Protein AF-A0A1U7EVH1-F1 (afdb_monomer_lite)

Secondary structure (DSSP, 8-state):
-----HHHHHHHHHHHHHHHHHHHHHHHHHHHHHHHHTTT-HHHHHHHHHHHHHHHHHHHHHHHHHHHHHHHHHHHHHHHHHHHHHHHHHHHHHHHHH--

pLDDT: mean 79.5, std 15.24, range [43.22, 96.06]

Foldseek 3Di:
DPPPPVVVVVVVVVVLVVQLVVLLVQLVVQLVVLVVCCVVPVVSSVVSNVVSVVSNVVSVVVSVVVVVVVVVVVVVVVVVVVVVVVVVVVVVVVVVVVVD

Organism: Natronomonas pharaonis (strain ATCC 35678 / DSM 2160 / CIP 103997 / JCM 8858 / NBRC 14720 / NCIMB 2260 / Gabara) (NCBI:txid348780)

Sequence (100 aa):
MEAVNTTDAIVYGFKHIATGILIVLSGVFFALVGVGLMLESPVAGIVLALIGFSIIAAGTAGLGYKVIADAVATGQQRVAAHGSSTQQQRTEKVAKKVDN

Structure (mmCIF, N/CA/C/O backbone):
data_AF-A0A1U7EVH1-F1
#
_entry.id   AF-A0A1U7EVH1-F1
#
loop_
_atom_site.group_PDB
_atom_site.id
_atom_site.type_symbol
_atom_site.label_atom_id
_atom_site.label_alt_id
_atom_site.label_comp_id
_atom_site.label_asym_id
_atom_site.label_entity_id
_atom_site.label_seq_id
_atom_site.pdbx_PDB_ins_code
_atom_site.Cartn_x
_atom_site.Cartn_y
_atom_site.Cartn_z
_atom_site.occupancy
_atom_site.B_iso_or_equiv
_atom_site.auth_seq_id
_atom_site.auth_comp_id
_atom_site.auth_asym_id
_atom_site.auth_atom_id
_atom_site.pdbx_PDB_model_num
ATOM 1 N N . MET A 1 1 ? -17.489 -0.719 32.332 1.00 43.22 1 MET A N 1
ATOM 2 C CA . MET A 1 1 ? -16.399 -0.679 31.340 1.00 43.22 1 MET A CA 1
ATOM 3 C C . MET A 1 1 ? -16.599 -1.900 30.470 1.00 43.22 1 MET A C 1
ATOM 5 O O . MET A 1 1 ? -16.353 -2.996 30.955 1.00 43.22 1 MET A O 1
ATOM 9 N N . GLU A 1 2 ? -17.179 -1.748 29.278 1.00 48.72 2 GLU A N 1
ATOM 10 C CA . GLU A 1 2 ? -17.235 -2.866 28.330 1.00 48.72 2 GLU A CA 1
ATOM 11 C C . GLU A 1 2 ? -15.796 -3.285 28.057 1.00 48.72 2 GLU A C 1
ATOM 13 O O . GLU A 1 2 ? -14.979 -2.467 27.626 1.00 48.72 2 GLU A O 1
ATOM 18 N N . ALA A 1 3 ? -15.461 -4.521 28.424 1.00 50.44 3 ALA A N 1
ATOM 19 C CA . ALA A 1 3 ? -14.174 -5.101 28.112 1.00 50.44 3 ALA A CA 1
ATOM 20 C C . ALA A 1 3 ? -14.083 -5.135 26.588 1.00 50.44 3 ALA A C 1
ATOM 22 O O . ALA A 1 3 ? -14.697 -5.977 25.938 1.00 50.44 3 ALA A O 1
ATOM 23 N N . VAL A 1 4 ? -1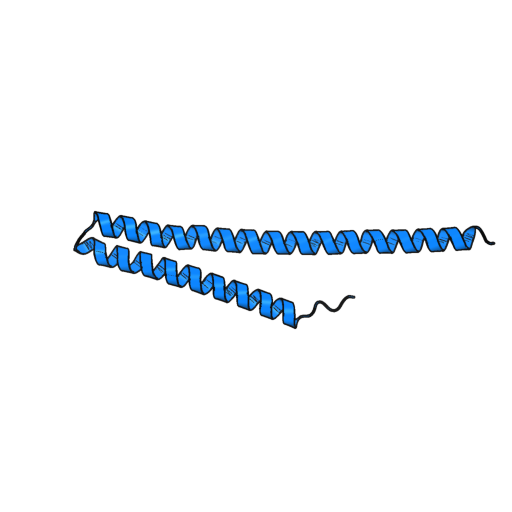3.377 -4.158 26.019 1.00 57.25 4 VAL A N 1
ATOM 24 C CA . VAL A 1 4 ? -12.969 -4.193 24.620 1.00 57.25 4 VAL A CA 1
ATOM 25 C C . VAL A 1 4 ? -12.307 -5.549 24.452 1.00 57.25 4 VAL A C 1
ATOM 27 O O . VAL A 1 4 ? -11.339 -5.828 25.159 1.00 57.25 4 VAL A O 1
ATOM 30 N N . ASN A 1 5 ? -12.877 -6.416 23.618 1.00 71.31 5 ASN A N 1
ATOM 31 C CA . ASN A 1 5 ? -12.336 -7.749 23.418 1.00 71.31 5 ASN A CA 1
ATOM 32 C C . ASN A 1 5 ? -10.944 -7.584 22.801 1.00 71.31 5 ASN A C 1
ATOM 34 O O . ASN A 1 5 ? -10.801 -7.355 21.601 1.00 71.31 5 ASN A O 1
ATOM 38 N N . THR A 1 6 ? -9.912 -7.605 23.645 1.00 69.19 6 THR A N 1
ATOM 39 C CA . THR A 1 6 ? -8.524 -7.318 23.269 1.00 69.19 6 THR A CA 1
ATOM 40 C C . THR A 1 6 ? -8.077 -8.246 22.142 1.00 69.19 6 THR A C 1
ATOM 42 O O . THR A 1 6 ? -7.322 -7.841 21.263 1.00 69.19 6 THR A O 1
ATOM 45 N N . THR A 1 7 ? -8.620 -9.464 22.121 1.00 73.94 7 THR A N 1
ATOM 46 C CA . THR A 1 7 ? -8.430 -10.456 21.063 1.00 73.94 7 THR A CA 1
ATOM 47 C C . THR A 1 7 ? -8.901 -9.951 19.696 1.00 73.94 7 THR A C 1
ATOM 49 O O . THR A 1 7 ? -8.150 -10.057 18.729 1.00 73.94 7 THR A O 1
ATOM 52 N N . ASP A 1 8 ? -10.079 -9.327 19.599 1.00 70.62 8 ASP A N 1
ATOM 53 C CA . ASP A 1 8 ? -10.595 -8.803 18.324 1.00 70.62 8 ASP A CA 1
ATOM 54 C C . ASP A 1 8 ? -9.779 -7.605 17.829 1.00 70.62 8 ASP A C 1
ATOM 56 O O . ASP A 1 8 ? -9.500 -7.490 16.635 1.00 70.62 8 ASP A O 1
ATOM 60 N N . ALA A 1 9 ? -9.322 -6.744 18.743 1.00 69.44 9 ALA A N 1
ATOM 61 C CA . ALA A 1 9 ? -8.448 -5.622 18.401 1.00 69.44 9 ALA A CA 1
ATOM 62 C C . ALA A 1 9 ? -7.089 -6.098 17.853 1.00 69.44 9 ALA A C 1
ATOM 64 O O . ALA A 1 9 ? -6.574 -5.535 16.883 1.00 69.44 9 ALA A O 1
ATOM 65 N N . ILE A 1 10 ? -6.530 -7.166 18.431 1.00 73.81 10 ILE A N 1
ATOM 66 C CA . ILE A 1 10 ? -5.281 -7.780 17.965 1.00 73.81 10 ILE A CA 1
ATOM 67 C C . ILE A 1 10 ? -5.473 -8.410 16.581 1.00 73.81 10 ILE A C 1
ATOM 69 O O . ILE A 1 10 ? -4.671 -8.154 15.683 1.00 73.81 10 ILE A O 1
ATOM 73 N N . VAL A 1 11 ? -6.544 -9.182 16.370 1.00 81.69 11 VAL A N 1
ATOM 74 C CA . VAL A 1 11 ? -6.848 -9.797 15.064 1.00 81.69 11 VAL A CA 1
ATOM 75 C C . VAL A 1 11 ? -7.067 -8.726 13.992 1.00 81.69 11 VAL A C 1
ATOM 77 O O . VAL A 1 11 ? -6.554 -8.842 12.875 1.00 81.69 11 VAL A O 1
ATOM 80 N N . TYR A 1 12 ? -7.771 -7.648 14.335 1.00 77.88 12 TYR A N 1
ATOM 81 C CA . TYR A 1 12 ? -7.971 -6.500 13.456 1.00 77.88 12 TYR A CA 1
ATOM 82 C C . TYR A 1 12 ? -6.641 -5.834 13.067 1.00 77.88 12 TYR A C 1
ATOM 84 O O . TYR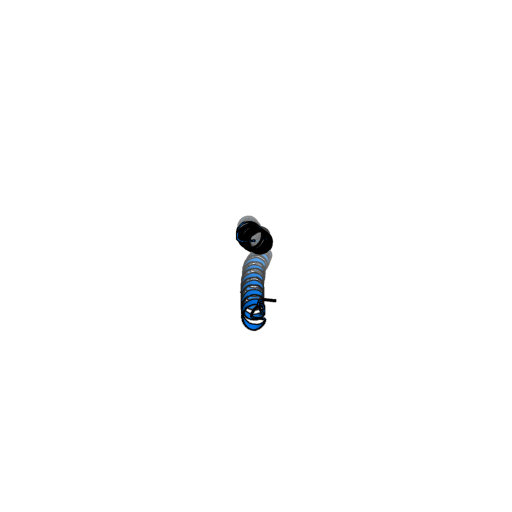 A 1 12 ? -6.409 -5.574 11.881 1.00 77.88 12 TYR A O 1
ATOM 92 N N . GLY A 1 13 ? -5.750 -5.607 14.039 1.00 76.50 13 GLY A N 1
ATOM 93 C CA . GLY A 1 13 ? -4.415 -5.054 13.807 1.00 76.50 13 GLY A CA 1
ATOM 94 C C . GLY A 1 13 ? -3.564 -5.952 12.908 1.00 76.50 13 GLY A C 1
ATOM 95 O O . GLY A 1 13 ? -3.023 -5.485 11.907 1.00 76.50 13 GLY A O 1
ATOM 96 N N . PHE A 1 14 ? -3.527 -7.257 13.189 1.00 82.94 14 PHE A N 1
ATOM 97 C CA . PHE A 1 14 ? -2.816 -8.237 12.363 1.00 82.94 14 PHE A CA 1
ATOM 98 C C . PHE A 1 14 ? -3.324 -8.267 10.923 1.00 82.94 14 PHE A C 1
ATOM 100 O O . PHE A 1 14 ? -2.524 -8.302 9.992 1.00 82.94 14 PHE A O 1
ATOM 107 N N . LYS A 1 15 ? -4.642 -8.201 10.716 1.00 83.75 15 LYS A N 1
ATOM 108 C CA . LYS A 1 15 ? -5.233 -8.188 9.373 1.00 83.75 15 LYS A CA 1
ATOM 109 C C . LYS A 1 15 ? -4.822 -6.945 8.578 1.00 83.75 15 LYS A C 1
ATOM 111 O O . LYS A 1 15 ? -4.518 -7.055 7.388 1.00 83.75 15 LYS A O 1
ATOM 116 N N . HIS A 1 16 ? -4.771 -5.777 9.217 1.00 84.50 16 HIS A N 1
ATOM 117 C CA . HIS A 1 16 ? -4.331 -4.539 8.565 1.00 84.50 16 HIS A CA 1
ATOM 118 C C . HIS A 1 16 ? -2.827 -4.533 8.291 1.00 84.50 16 HIS A C 1
ATOM 120 O O . HIS A 1 16 ? -2.423 -4.137 7.200 1.00 84.50 16 HIS A O 1
ATOM 126 N N . ILE A 1 17 ? -2.010 -5.051 9.213 1.00 84.62 17 ILE A N 1
ATOM 127 C CA . ILE A 1 17 ? -0.566 -5.221 9.005 1.00 84.62 17 ILE A CA 1
ATOM 128 C C . ILE A 1 17 ? -0.303 -6.194 7.852 1.00 84.62 17 ILE A C 1
ATOM 130 O O . ILE A 1 17 ? 0.465 -5.870 6.953 1.00 84.62 17 ILE A O 1
ATOM 134 N N . ALA A 1 18 ? -0.980 -7.344 7.816 1.00 87.06 18 ALA A N 1
ATOM 135 C CA . ALA A 1 18 ? -0.847 -8.315 6.732 1.00 87.06 18 ALA A CA 1
ATOM 136 C C . ALA A 1 18 ? -1.240 -7.711 5.374 1.00 87.06 18 ALA A C 1
ATOM 138 O O . ALA A 1 18 ? -0.530 -7.885 4.385 1.00 87.06 18 ALA A O 1
ATOM 139 N N . THR A 1 19 ? -2.330 -6.939 5.336 1.00 88.19 19 THR A N 1
ATOM 140 C CA . THR A 1 19 ? -2.753 -6.229 4.119 1.00 88.19 19 THR A CA 1
ATOM 141 C C . THR A 1 19 ? -1.715 -5.179 3.703 1.00 88.19 19 THR A C 1
ATOM 143 O O . THR A 1 19 ? -1.372 -5.092 2.528 1.00 88.19 19 THR A O 1
ATOM 146 N N . GLY A 1 20 ? -1.159 -4.427 4.657 1.00 88.69 20 GLY A N 1
ATOM 147 C CA . GLY A 1 20 ? -0.082 -3.464 4.407 1.00 88.69 20 GLY A CA 1
ATOM 148 C C . GLY A 1 20 ? 1.180 -4.113 3.859 1.00 88.69 20 GLY A C 1
ATOM 149 O O . GLY A 1 20 ? 1.742 -3.623 2.883 1.00 88.69 20 GLY A O 1
ATOM 150 N N . ILE A 1 21 ? 1.578 -5.257 4.415 1.00 91.94 21 ILE A N 1
ATOM 151 C CA . ILE A 1 21 ? 2.717 -6.034 3.924 1.00 91.94 21 ILE A CA 1
ATOM 152 C C . ILE A 1 21 ? 2.474 -6.483 2.480 1.00 91.94 21 ILE A C 1
ATOM 154 O O . ILE A 1 21 ? 3.351 -6.299 1.643 1.00 91.94 21 ILE A O 1
ATOM 158 N N . LEU A 1 22 ? 1.289 -7.006 2.148 1.00 93.19 22 LEU A N 1
ATOM 159 C CA . LEU A 1 22 ? 0.969 -7.421 0.776 1.00 93.19 22 LEU A CA 1
ATOM 160 C C . LEU A 1 22 ? 1.025 -6.258 -0.223 1.00 93.19 22 LEU A C 1
ATOM 162 O O . LEU A 1 22 ? 1.540 -6.420 -1.330 1.00 93.19 22 LEU A O 1
ATOM 166 N N . ILE A 1 23 ? 0.537 -5.079 0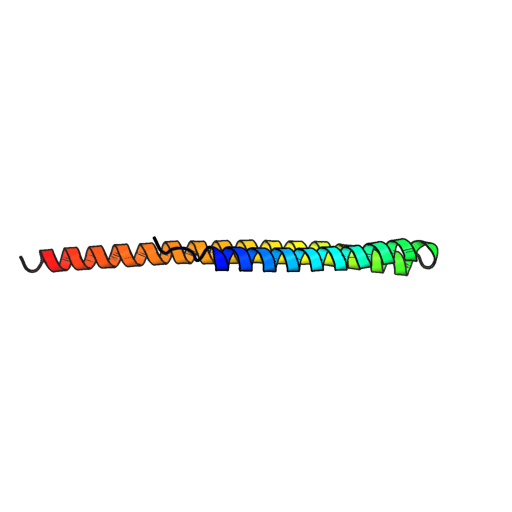.166 1.00 93.38 23 ILE A N 1
ATOM 167 C CA . ILE A 1 23 ? 0.599 -3.862 -0.656 1.00 93.38 23 ILE A CA 1
ATOM 168 C C . ILE A 1 23 ? 2.049 -3.436 -0.893 1.00 93.38 23 ILE A C 1
ATOM 170 O O . ILE A 1 23 ? 2.433 -3.152 -2.025 1.00 93.38 23 ILE A O 1
ATOM 174 N N . VAL A 1 24 ? 2.872 -3.420 0.158 1.00 93.31 24 VAL A N 1
ATOM 175 C CA . VAL A 1 24 ? 4.289 -3.057 0.033 1.00 93.31 24 VAL A CA 1
ATOM 176 C C . VAL A 1 24 ? 5.027 -4.079 -0.828 1.00 93.31 24 VAL A C 1
ATOM 178 O O . VAL A 1 24 ? 5.743 -3.686 -1.740 1.00 93.31 24 VAL A O 1
ATOM 181 N N . LEU A 1 25 ? 4.823 -5.378 -0.600 1.00 95.62 25 LEU A N 1
ATOM 182 C CA . LEU A 1 25 ? 5.482 -6.436 -1.368 1.00 95.62 25 LEU A CA 1
ATOM 183 C C . LEU A 1 25 ? 5.106 -6.394 -2.850 1.00 95.62 25 LEU A C 1
ATOM 185 O O . LEU A 1 25 ? 5.988 -6.475 -3.700 1.00 95.62 25 LEU A O 1
ATOM 189 N N . SER A 1 26 ? 3.821 -6.232 -3.167 1.00 93.94 26 SER A N 1
ATOM 190 C CA . SER A 1 26 ? 3.367 -6.117 -4.558 1.00 93.94 26 SER A CA 1
ATOM 191 C C . SER A 1 26 ? 3.919 -4.858 -5.225 1.00 93.94 26 SER A C 1
ATOM 193 O O . SER A 1 26 ? 4.487 -4.940 -6.312 1.00 93.94 26 SER A O 1
ATOM 195 N N . GLY A 1 27 ? 3.840 -3.706 -4.564 1.00 93.75 27 GLY A N 1
ATOM 196 C CA . GLY A 1 27 ? 4.374 -2.459 -5.100 1.00 93.75 27 GLY A CA 1
ATOM 197 C C . GLY A 1 27 ? 5.892 -2.483 -5.312 1.00 93.75 27 GLY A C 1
ATOM 198 O O . GLY A 1 27 ? 6.371 -2.084 -6.373 1.00 93.75 27 GLY A O 1
ATOM 199 N N . VAL A 1 28 ? 6.650 -3.020 -4.348 1.00 94.31 28 VAL A N 1
ATOM 200 C CA . VAL A 1 28 ? 8.108 -3.195 -4.458 1.00 94.31 28 VAL A CA 1
ATOM 201 C C . VAL A 1 28 ? 8.456 -4.179 -5.570 1.00 94.31 28 VAL A C 1
ATOM 203 O O . VAL A 1 28 ? 9.384 -3.918 -6.330 1.00 94.31 28 VAL A O 1
ATOM 206 N N . PHE A 1 29 ? 7.703 -5.270 -5.717 1.00 96.06 29 PHE A N 1
ATOM 207 C CA . PHE A 1 29 ? 7.896 -6.219 -6.810 1.00 96.06 29 PHE A CA 1
ATOM 208 C C . PHE A 1 29 ? 7.787 -5.527 -8.174 1.00 96.06 29 PHE A C 1
ATOM 210 O O . PHE A 1 29 ? 8.725 -5.589 -8.966 1.00 96.06 29 PHE A O 1
ATOM 217 N N . PHE A 1 30 ? 6.699 -4.795 -8.430 1.00 94.56 30 PHE A N 1
ATOM 218 C CA . PHE A 1 30 ? 6.533 -4.067 -9.693 1.00 94.56 30 PHE A CA 1
ATOM 219 C C 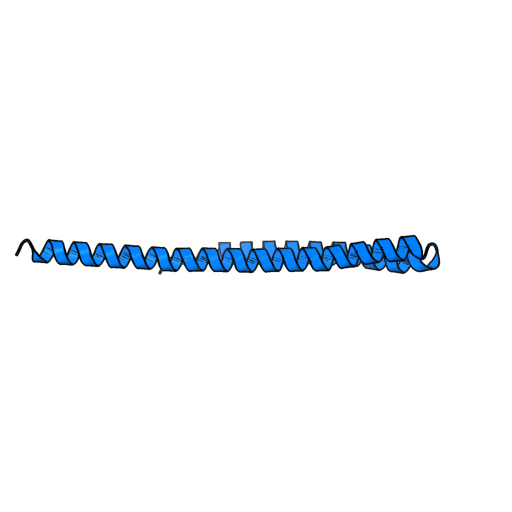. PHE A 1 30 ? 7.599 -2.981 -9.891 1.00 94.56 30 PHE A C 1
ATOM 221 O O . PHE A 1 30 ? 8.102 -2.820 -11.003 1.00 94.56 30 PHE A O 1
ATOM 228 N N . ALA A 1 31 ? 7.995 -2.282 -8.823 1.00 93.12 31 ALA A N 1
ATOM 229 C CA . ALA A 1 31 ? 9.056 -1.281 -8.884 1.00 93.12 31 ALA A CA 1
ATOM 230 C C . ALA A 1 31 ? 10.405 -1.895 -9.292 1.00 93.12 31 ALA A C 1
ATOM 232 O O . ALA A 1 31 ? 11.054 -1.396 -10.209 1.00 93.12 31 ALA A O 1
ATOM 233 N N . LEU A 1 32 ? 10.805 -3.002 -8.660 1.00 94.50 32 LEU A N 1
ATOM 234 C CA . LEU A 1 32 ? 12.066 -3.688 -8.952 1.00 94.50 32 LEU A CA 1
ATOM 235 C C . LEU A 1 32 ? 12.076 -4.313 -10.347 1.00 94.50 32 LEU A C 1
ATOM 237 O O . LEU A 1 32 ? 13.074 -4.194 -11.055 1.00 94.50 32 LEU A O 1
ATOM 241 N N . VAL A 1 33 ? 10.969 -4.931 -10.767 1.00 94.75 33 VAL A N 1
ATOM 242 C CA . VAL A 1 33 ? 10.837 -5.468 -12.129 1.00 94.75 33 VAL A CA 1
ATOM 243 C C . VAL A 1 33 ? 10.923 -4.336 -13.158 1.00 94.75 33 VAL A C 1
ATOM 245 O O . VAL A 1 33 ? 11.615 -4.479 -14.163 1.00 94.75 33 VAL A O 1
ATOM 248 N N . GLY A 1 34 ? 10.301 -3.183 -12.888 1.00 93.44 34 GLY A N 1
ATOM 249 C CA . GLY A 1 34 ? 10.405 -1.999 -13.741 1.00 93.44 34 GLY A CA 1
ATOM 250 C C . GLY A 1 34 ? 11.829 -1.458 -13.858 1.00 93.44 34 GLY A C 1
ATOM 251 O O . GLY A 1 34 ? 12.294 -1.194 -14.965 1.00 93.44 34 GLY A O 1
ATOM 252 N N . VAL A 1 35 ? 12.554 -1.365 -12.739 1.00 92.81 35 VAL A N 1
ATOM 253 C CA . VAL A 1 35 ? 13.970 -0.958 -12.731 1.00 92.81 35 VAL A CA 1
ATOM 254 C C . VAL A 1 35 ? 14.838 -1.955 -13.503 1.00 92.81 35 VAL A C 1
ATOM 256 O O . VAL A 1 35 ? 15.680 -1.536 -14.291 1.00 92.81 35 VAL A O 1
ATOM 259 N N . GLY A 1 36 ? 14.611 -3.262 -13.340 1.00 92.69 36 GLY A N 1
ATOM 260 C CA . GLY A 1 36 ? 15.328 -4.291 -14.101 1.00 92.69 36 GLY A CA 1
ATOM 261 C C . GLY A 1 36 ? 15.093 -4.182 -15.612 1.00 92.69 36 GLY A C 1
ATOM 262 O O . GLY A 1 36 ? 16.031 -4.287 -16.398 1.00 92.69 36 GLY A O 1
ATOM 263 N N . LEU A 1 37 ? 13.857 -3.881 -16.016 1.00 94.25 37 LEU A N 1
ATOM 264 C CA . LEU A 1 37 ? 13.472 -3.704 -17.418 1.00 94.25 37 LEU A CA 1
ATOM 265 C C . LEU A 1 37 ? 14.015 -2.423 -18.060 1.00 94.25 37 LEU A C 1
ATOM 267 O O . LEU A 1 37 ? 14.034 -2.345 -19.286 1.00 94.25 37 LEU A O 1
ATOM 271 N N . MET A 1 38 ? 14.479 -1.431 -17.290 1.00 91.81 38 MET A N 1
ATOM 272 C CA . MET A 1 38 ? 14.994 -0.179 -17.863 1.00 91.81 38 MET A CA 1
ATOM 273 C C . MET A 1 38 ? 16.210 -0.378 -18.778 1.00 91.81 38 MET A C 1
ATOM 275 O O . MET A 1 38 ? 16.433 0.447 -19.661 1.00 91.81 38 MET A O 1
ATOM 279 N N . LEU A 1 39 ? 16.981 -1.452 -18.580 1.00 90.56 39 LEU A N 1
ATOM 280 C CA . LEU A 1 39 ? 18.167 -1.760 -19.385 1.00 90.56 39 LEU A CA 1
ATOM 281 C C . LEU A 1 39 ? 17.815 -2.277 -20.788 1.00 90.56 39 LEU A C 1
ATOM 283 O O . LEU A 1 39 ? 18.532 -1.990 -21.741 1.00 90.56 39 LEU A O 1
ATOM 287 N N . GLU A 1 40 ? 16.715 -3.020 -20.916 1.00 93.50 40 GLU A N 1
ATOM 288 C CA . GLU A 1 40 ? 16.287 -3.636 -22.180 1.00 93.50 40 GLU A CA 1
ATOM 289 C C . GLU A 1 40 ? 15.193 -2.819 -22.879 1.00 93.50 40 GLU A C 1
ATOM 291 O O . GLU A 1 40 ? 15.185 -2.676 -24.100 1.00 93.50 40 GLU A O 1
ATOM 296 N N . SER A 1 41 ? 14.264 -2.259 -22.104 1.00 94.75 41 SER A N 1
ATOM 297 C CA . SER A 1 41 ? 13.142 -1.459 -22.588 1.00 94.75 41 SER A CA 1
ATOM 298 C C . SER A 1 41 ? 12.863 -0.301 -21.622 1.00 94.75 41 SER A C 1
ATOM 300 O O . SER A 1 41 ? 12.033 -0.422 -20.714 1.00 94.75 41 SER A O 1
ATOM 302 N N . PRO A 1 42 ? 13.521 0.859 -21.816 1.00 92.56 42 PRO A N 1
ATOM 303 C CA . PRO A 1 42 ? 13.438 1.990 -20.893 1.00 92.56 42 PRO A CA 1
ATOM 304 C C . PRO A 1 42 ? 12.005 2.468 -20.650 1.00 92.56 42 PRO A C 1
ATOM 306 O O . PRO A 1 42 ? 11.610 2.714 -19.514 1.00 92.56 42 PRO A O 1
ATOM 309 N N . VAL A 1 43 ? 11.201 2.559 -21.714 1.00 94.62 43 VAL A N 1
ATOM 310 C CA . VAL A 1 43 ? 9.819 3.051 -21.631 1.00 94.62 43 VAL A CA 1
ATOM 311 C C . VAL A 1 43 ? 8.938 2.080 -20.846 1.00 94.62 43 VAL A C 1
ATOM 313 O O . VAL A 1 43 ? 8.228 2.504 -19.935 1.00 94.62 43 VAL A O 1
ATOM 316 N N . ALA A 1 44 ? 9.005 0.780 -21.148 1.00 93.44 44 ALA A N 1
ATOM 317 C CA . ALA A 1 44 ? 8.234 -0.225 -20.420 1.00 93.44 44 ALA A CA 1
ATOM 318 C C . ALA A 1 44 ? 8.676 -0.313 -18.951 1.00 93.44 44 ALA A C 1
ATOM 320 O O . ALA A 1 44 ? 7.828 -0.378 -18.063 1.00 93.44 44 ALA A O 1
ATOM 321 N N . GLY A 1 45 ? 9.986 -0.236 -18.692 1.00 94.69 45 GLY A N 1
ATOM 322 C CA . GLY A 1 45 ? 10.553 -0.228 -17.345 1.00 94.69 45 GLY A CA 1
ATOM 323 C C . GLY A 1 45 ? 10.069 0.950 -16.498 1.00 94.69 45 GLY A C 1
ATOM 324 O O . GLY A 1 45 ? 9.615 0.748 -15.371 1.00 94.69 45 GLY A O 1
ATOM 325 N N . ILE A 1 46 ? 10.066 2.170 -17.055 1.00 95.12 46 ILE A N 1
ATOM 326 C CA . ILE A 1 46 ? 9.531 3.368 -16.383 1.00 95.12 46 ILE A CA 1
ATOM 327 C C . ILE A 1 46 ? 8.053 3.185 -16.038 1.00 95.12 46 ILE A C 1
ATOM 329 O O . ILE A 1 46 ? 7.653 3.445 -14.904 1.00 95.12 46 ILE A O 1
ATOM 333 N N . VAL A 1 47 ? 7.238 2.727 -16.992 1.00 95.81 47 VAL A N 1
ATOM 334 C CA . VAL A 1 47 ? 5.797 2.532 -16.769 1.00 95.81 47 VAL A CA 1
ATOM 335 C C . VAL A 1 47 ? 5.557 1.513 -15.658 1.00 95.81 47 VAL A C 1
ATOM 337 O O . VAL A 1 47 ? 4.776 1.775 -14.745 1.00 95.81 47 VAL A O 1
ATOM 340 N N . LEU A 1 48 ? 6.260 0.379 -15.685 1.00 94.44 48 LEU A N 1
ATOM 341 C CA . LEU A 1 48 ? 6.112 -0.651 -14.660 1.00 94.44 48 LEU A CA 1
ATOM 342 C C . LEU A 1 48 ? 6.562 -0.157 -13.278 1.00 94.44 48 LEU A C 1
ATOM 344 O O . LEU A 1 48 ? 5.898 -0.426 -12.275 1.00 94.44 48 LEU A O 1
ATOM 348 N N . ALA A 1 49 ? 7.648 0.618 -13.227 1.00 92.69 49 ALA A N 1
ATOM 349 C CA . ALA A 1 49 ? 8.135 1.210 -11.990 1.00 92.69 49 ALA A CA 1
ATOM 350 C C . ALA A 1 49 ? 7.124 2.205 -11.403 1.00 92.69 49 ALA A C 1
ATOM 352 O O . ALA A 1 49 ? 6.835 2.163 -10.206 1.00 92.69 49 ALA A O 1
ATOM 353 N N . LEU A 1 50 ? 6.525 3.051 -12.248 1.00 95.81 50 LEU A N 1
ATOM 354 C CA . LEU A 1 50 ? 5.466 3.978 -11.846 1.00 95.81 50 LEU A CA 1
ATOM 355 C C . LEU A 1 50 ? 4.224 3.246 -11.335 1.00 95.81 50 LEU A C 1
ATOM 357 O O . LEU A 1 50 ? 3.625 3.695 -10.358 1.00 95.81 50 LEU A O 1
ATOM 361 N N . ILE A 1 51 ? 3.854 2.112 -11.935 1.00 95.69 51 ILE A N 1
ATOM 362 C CA . ILE A 1 51 ? 2.763 1.266 -11.431 1.00 95.69 51 ILE A CA 1
ATOM 363 C C . ILE A 1 51 ? 3.104 0.755 -10.029 1.00 95.69 51 ILE A C 1
ATOM 365 O O . ILE A 1 51 ? 2.279 0.875 -9.124 1.00 95.69 51 ILE A O 1
ATOM 369 N N . GLY A 1 52 ? 4.327 0.261 -9.818 1.00 93.75 52 GLY A N 1
ATOM 370 C CA . GLY A 1 52 ? 4.796 -0.182 -8.504 1.00 93.75 52 GLY A CA 1
ATOM 371 C C . GLY A 1 52 ? 4.695 0.911 -7.441 1.00 93.75 52 GLY A C 1
ATOM 372 O O . GLY A 1 52 ? 4.061 0.708 -6.404 1.00 93.75 52 GLY A O 1
ATOM 373 N N . PHE A 1 53 ? 5.219 2.106 -7.725 1.00 93.19 53 PHE A N 1
ATOM 374 C CA . PHE A 1 53 ? 5.087 3.258 -6.826 1.00 93.19 53 PHE A CA 1
ATOM 375 C C . PHE A 1 53 ? 3.628 3.661 -6.587 1.00 93.19 53 PHE A C 1
ATOM 377 O O . PHE A 1 53 ? 3.257 3.970 -5.454 1.00 93.19 53 PHE A O 1
ATOM 384 N N . SER A 1 54 ? 2.790 3.616 -7.624 1.00 95.19 54 SER A N 1
ATOM 385 C CA . SER A 1 54 ? 1.367 3.951 -7.521 1.00 95.19 54 SER A CA 1
ATOM 386 C C . SER A 1 54 ? 0.616 2.977 -6.612 1.00 95.19 54 SER A C 1
ATOM 388 O O . SER A 1 54 ? -0.205 3.413 -5.810 1.00 95.19 54 SER A O 1
ATOM 390 N N . ILE A 1 55 ? 0.931 1.678 -6.673 1.00 94.38 55 ILE A N 1
ATOM 391 C CA . ILE A 1 55 ? 0.369 0.656 -5.775 1.00 94.38 55 ILE A CA 1
ATOM 392 C C . ILE A 1 55 ? 0.741 0.957 -4.321 1.00 94.38 55 ILE A C 1
ATOM 394 O O . ILE A 1 55 ? -0.131 0.929 -3.453 1.00 94.38 55 ILE A O 1
ATOM 398 N N . ILE A 1 56 ? 2.009 1.290 -4.048 1.00 93.44 56 ILE A N 1
ATOM 399 C CA . ILE A 1 56 ? 2.458 1.630 -2.688 1.00 93.44 56 ILE A CA 1
ATOM 400 C C . ILE A 1 56 ? 1.740 2.888 -2.196 1.00 93.44 56 ILE A C 1
ATOM 402 O O . ILE A 1 56 ? 1.174 2.885 -1.103 1.00 93.44 56 ILE A O 1
ATOM 406 N N . ALA A 1 57 ? 1.728 3.955 -2.996 1.00 92.50 57 ALA A N 1
ATOM 407 C CA . ALA A 1 57 ? 1.126 5.228 -2.614 1.00 92.50 57 ALA A CA 1
ATOM 408 C C . ALA A 1 57 ? -0.388 5.098 -2.383 1.00 92.50 57 ALA A C 1
ATOM 410 O O . ALA A 1 57 ? -0.890 5.478 -1.325 1.00 92.50 57 ALA A O 1
ATOM 411 N N . ALA A 1 58 ? -1.117 4.503 -3.329 1.00 92.88 58 ALA A N 1
ATOM 412 C CA . ALA A 1 58 ? -2.561 4.319 -3.214 1.00 92.88 58 ALA A CA 1
ATOM 413 C C . ALA A 1 58 ? -2.923 3.334 -2.097 1.00 92.88 58 ALA A C 1
ATOM 415 O O . ALA A 1 58 ? -3.860 3.570 -1.335 1.00 92.88 58 ALA A O 1
ATOM 416 N N . GLY A 1 59 ? -2.172 2.242 -1.965 1.00 90.38 59 GLY A N 1
ATOM 417 C CA . GLY A 1 59 ? -2.442 1.222 -0.965 1.00 90.38 59 GLY A CA 1
ATOM 418 C C . GLY A 1 59 ? -2.150 1.687 0.465 1.00 90.38 59 GLY A C 1
ATOM 419 O O . GLY A 1 59 ? -2.946 1.424 1.367 1.00 90.38 59 GLY A O 1
ATOM 420 N N . THR A 1 60 ? -1.068 2.440 0.684 1.00 90.00 60 THR A N 1
ATOM 421 C CA . THR A 1 60 ? -0.780 3.049 1.996 1.00 90.00 60 THR A CA 1
ATOM 422 C C . THR A 1 60 ? -1.791 4.138 2.350 1.00 90.00 60 THR A C 1
ATOM 424 O O . THR A 1 60 ? -2.293 4.148 3.474 1.00 90.00 60 THR A O 1
ATOM 427 N N . ALA A 1 61 ? -2.170 4.995 1.395 1.00 90.12 61 ALA A N 1
ATOM 428 C CA . ALA A 1 61 ? -3.216 5.997 1.596 1.00 90.12 61 ALA A CA 1
ATOM 429 C C . ALA A 1 61 ? -4.579 5.356 1.914 1.00 90.12 61 ALA A C 1
ATOM 431 O O . ALA A 1 61 ? -5.259 5.784 2.846 1.00 90.12 61 ALA A O 1
ATOM 432 N N . GLY A 1 62 ? -4.959 4.294 1.195 1.00 87.81 62 GLY A N 1
ATOM 433 C CA . GLY A 1 62 ? -6.202 3.558 1.430 1.00 87.81 62 GLY A CA 1
ATOM 434 C C . GLY A 1 62 ? -6.249 2.893 2.807 1.00 87.81 62 GLY A C 1
ATOM 435 O O . GLY A 1 62 ? -7.261 2.982 3.504 1.00 87.81 62 GLY A O 1
ATOM 436 N N . LEU A 1 63 ? -5.141 2.283 3.243 1.00 89.25 63 LEU A N 1
ATOM 437 C CA . LEU A 1 63 ? -5.032 1.735 4.597 1.00 89.25 63 LEU A CA 1
ATOM 438 C C . LEU A 1 63 ? -5.105 2.828 5.665 1.00 89.25 63 LEU A C 1
ATOM 440 O O . LEU A 1 63 ? -5.831 2.663 6.643 1.00 89.25 63 LEU A O 1
ATOM 444 N N . GLY A 1 64 ? -4.407 3.948 5.466 1.00 85.00 64 GLY A N 1
ATOM 445 C CA . GLY A 1 64 ? -4.454 5.090 6.378 1.00 85.00 64 GLY A CA 1
ATOM 446 C C . GLY A 1 64 ? -5.869 5.646 6.531 1.00 85.00 64 GLY A C 1
ATOM 447 O O . GLY 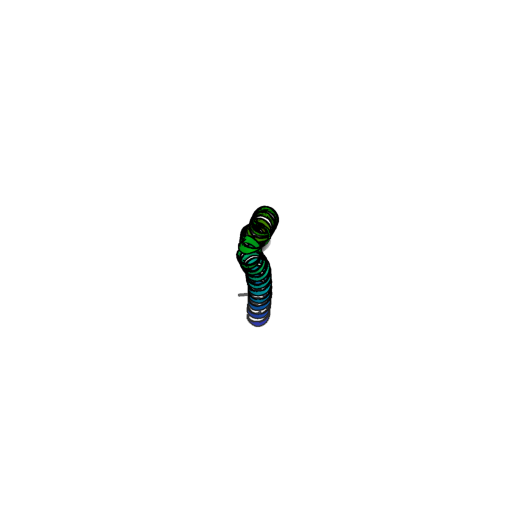A 1 64 ? -6.352 5.802 7.651 1.00 85.00 64 GLY A O 1
ATOM 448 N N . TYR A 1 65 ? -6.569 5.861 5.413 1.00 86.38 65 TYR A N 1
ATOM 449 C CA . TYR A 1 65 ? -7.957 6.324 5.414 1.00 86.38 65 TYR A CA 1
ATOM 450 C C . TYR A 1 65 ? -8.873 5.376 6.189 1.00 86.38 65 TYR A C 1
ATOM 452 O O . TYR A 1 65 ? -9.657 5.818 7.028 1.00 86.38 65 TYR A O 1
ATOM 460 N N . LYS A 1 66 ? -8.739 4.066 5.958 1.00 85.94 66 LYS A N 1
ATOM 461 C CA . LYS A 1 66 ? -9.559 3.059 6.630 1.00 85.94 66 LYS A CA 1
ATOM 462 C C . LYS A 1 66 ? -9.324 3.026 8.142 1.00 85.94 66 LYS A C 1
ATOM 464 O O . LYS A 1 66 ? -10.282 3.022 8.905 1.00 85.94 66 LYS A O 1
ATOM 469 N N . VAL A 1 67 ? -8.064 3.070 8.579 1.00 85.12 67 VAL A N 1
ATOM 470 C CA . VAL A 1 67 ? -7.721 3.098 10.011 1.00 85.12 67 VAL A CA 1
ATOM 471 C C . VAL A 1 67 ? -8.303 4.339 10.695 1.00 85.12 67 VAL A C 1
ATOM 473 O O . VAL A 1 67 ? -8.851 4.232 11.791 1.00 85.12 67 VAL A O 1
ATOM 476 N N . ILE A 1 68 ? -8.227 5.506 10.047 1.00 83.50 68 ILE A N 1
ATOM 477 C CA . ILE A 1 68 ? -8.799 6.750 10.578 1.00 83.50 68 ILE A CA 1
ATOM 478 C C . ILE A 1 68 ? -10.330 6.663 10.632 1.00 83.50 68 ILE A C 1
ATOM 480 O O . ILE A 1 68 ? -10.919 7.018 11.651 1.00 83.50 68 ILE A O 1
ATOM 484 N N . ALA A 1 69 ? -10.978 6.166 9.575 1.00 83.25 69 ALA A N 1
ATOM 485 C CA . ALA A 1 69 ? -12.431 6.017 9.525 1.00 83.25 69 ALA A CA 1
ATOM 486 C C . ALA A 1 69 ? -12.956 5.096 10.641 1.00 83.25 69 ALA A C 1
ATOM 488 O O . ALA A 1 69 ? -13.893 5.466 11.352 1.00 83.25 69 ALA A O 1
ATOM 489 N N . ASP A 1 70 ? -12.305 3.951 10.859 1.00 81.62 70 ASP A N 1
ATOM 490 C CA . ASP A 1 70 ? -12.693 2.994 11.900 1.00 81.62 70 ASP A CA 1
ATOM 491 C C . ASP A 1 70 ? -12.458 3.563 13.315 1.00 81.62 70 ASP A C 1
ATOM 493 O O . ASP A 1 70 ? -13.274 3.361 14.224 1.00 81.62 70 ASP A O 1
ATOM 497 N N . ALA A 1 71 ? -11.400 4.362 13.505 1.00 78.38 71 ALA A N 1
ATOM 498 C CA . ALA A 1 71 ? -11.161 5.081 14.757 1.00 78.38 71 ALA A CA 1
ATOM 499 C C . ALA A 1 71 ? -12.241 6.144 15.036 1.00 78.38 71 ALA A C 1
ATOM 501 O O . ALA A 1 71 ? -12.736 6.242 16.163 1.00 78.38 71 ALA A O 1
ATOM 502 N N . VAL A 1 72 ? -12.647 6.908 14.015 1.00 81.00 72 VAL A N 1
ATOM 503 C CA . VAL A 1 72 ? -13.711 7.919 14.128 1.00 81.00 72 VAL A CA 1
ATOM 504 C C . VAL A 1 72 ? -15.057 7.264 14.438 1.00 81.00 72 VAL A C 1
ATOM 506 O O . VAL A 1 72 ? -15.749 7.713 15.353 1.00 81.00 72 VAL A O 1
ATOM 509 N N . ALA A 1 73 ? -15.409 6.180 13.743 1.00 78.50 73 ALA A N 1
ATOM 510 C CA . ALA A 1 73 ? -16.649 5.443 13.982 1.00 78.50 73 ALA A CA 1
ATOM 511 C C . ALA A 1 73 ? -16.718 4.893 15.417 1.00 78.50 73 ALA A C 1
ATOM 513 O O . ALA A 1 73 ? -17.716 5.085 16.116 1.00 78.50 73 ALA A O 1
ATOM 514 N N . THR A 1 74 ? -15.620 4.299 15.896 1.00 77.56 74 THR A N 1
ATOM 515 C CA . THR A 1 74 ? -15.515 3.799 17.276 1.00 77.56 74 THR A CA 1
ATOM 516 C C . THR A 1 74 ? -15.646 4.934 18.298 1.00 77.56 74 THR A C 1
ATOM 518 O O . THR A 1 74 ? -16.310 4.783 19.326 1.00 77.56 74 THR A O 1
ATOM 521 N N . GLY A 1 75 ? -15.042 6.095 18.025 1.00 70.62 75 GLY A N 1
ATOM 522 C CA . GLY A 1 75 ? -15.156 7.282 18.873 1.00 70.62 75 GLY A CA 1
ATOM 523 C C . GLY A 1 75 ? -16.591 7.806 18.967 1.00 70.62 75 GLY A C 1
ATOM 524 O O . GLY A 1 75 ? -17.091 8.036 20.069 1.00 70.62 75 GLY A O 1
ATOM 525 N N . GLN A 1 76 ? -17.285 7.933 17.832 1.00 72.44 76 GLN A N 1
ATOM 526 C CA . GLN A 1 76 ? -18.677 8.395 17.790 1.00 72.44 76 GLN A CA 1
ATOM 527 C C . GLN A 1 76 ? -19.631 7.452 18.535 1.00 72.44 76 GLN A C 1
ATOM 529 O O . GLN A 1 76 ? -20.488 7.920 19.286 1.00 72.44 76 GLN A O 1
ATOM 534 N N . GLN A 1 77 ? -19.453 6.135 18.398 1.00 67.69 77 GLN A N 1
ATOM 535 C CA . GLN A 1 77 ? -20.265 5.146 19.115 1.00 67.69 77 GLN A CA 1
ATOM 536 C C . GLN A 1 77 ? -20.117 5.263 20.637 1.00 67.69 77 GLN A C 1
ATOM 538 O O . GLN A 1 77 ? -21.113 5.220 21.361 1.00 67.69 77 GLN A O 1
ATOM 543 N N . ARG A 1 78 ? -18.896 5.489 21.137 1.00 66.00 78 ARG A N 1
ATOM 544 C CA . ARG A 1 78 ? -18.649 5.675 22.578 1.00 66.00 78 ARG A CA 1
ATOM 545 C C . ARG A 1 78 ? -19.315 6.937 23.125 1.00 66.00 78 ARG A C 1
ATOM 547 O O . ARG A 1 78 ? -19.873 6.905 24.220 1.00 66.00 78 ARG A O 1
ATOM 554 N N . VAL A 1 79 ? -19.303 8.028 22.358 1.00 67.31 79 VAL A N 1
ATOM 555 C CA . VAL A 1 79 ? -19.974 9.283 22.740 1.00 67.31 79 VAL A CA 1
ATOM 556 C C . VAL A 1 79 ? -21.498 9.111 22.756 1.00 67.31 79 VAL A C 1
ATOM 558 O O . VAL A 1 79 ? -22.151 9.517 23.718 1.00 67.31 79 VAL A O 1
ATOM 561 N N . ALA A 1 80 ? -22.074 8.451 21.747 1.00 64.31 80 ALA A N 1
ATOM 562 C CA . ALA A 1 80 ? -23.513 8.184 21.682 1.00 64.31 80 ALA A CA 1
ATOM 563 C C . ALA A 1 80 ? -24.007 7.266 22.822 1.00 64.31 80 ALA A C 1
ATOM 565 O O . ALA A 1 80 ? -25.072 7.505 23.404 1.00 64.31 80 ALA A O 1
ATOM 566 N N . ALA A 1 81 ? -23.216 6.256 23.196 1.00 59.06 81 ALA A N 1
ATOM 567 C CA . ALA A 1 81 ? -23.519 5.361 24.314 1.00 59.06 81 ALA A CA 1
ATOM 568 C C . ALA A 1 81 ? -23.499 6.077 25.682 1.00 59.06 81 ALA A C 1
ATOM 570 O O . ALA A 1 81 ? -24.285 5.750 26.566 1.00 59.06 81 ALA A O 1
ATOM 571 N N . HIS A 1 82 ? -22.641 7.088 25.869 1.00 58.44 82 HIS A N 1
ATOM 572 C CA . HIS A 1 82 ? -22.617 7.889 27.105 1.00 58.44 82 HIS A CA 1
ATOM 573 C C . HIS A 1 82 ? -23.747 8.933 27.177 1.00 58.44 82 HIS A C 1
ATOM 575 O O . HIS A 1 82 ? -24.227 9.266 28.267 1.00 58.44 82 HIS A O 1
ATOM 581 N N . GLY A 1 83 ? -24.213 9.439 26.031 1.00 57.50 83 GLY A N 1
ATOM 582 C CA . GLY A 1 83 ? -25.371 10.339 25.975 1.00 57.50 83 GLY A CA 1
ATOM 583 C C . GLY A 1 83 ? -26.673 9.656 26.409 1.00 57.50 83 GLY A C 1
ATOM 584 O O . GLY A 1 83 ? -27.455 10.220 27.174 1.00 57.50 83 GLY A O 1
ATOM 585 N N . SER A 1 84 ? -26.869 8.404 25.994 1.00 53.97 84 SER A N 1
ATOM 586 C CA . SER A 1 84 ? -28.068 7.612 26.297 1.00 53.97 84 SER A CA 1
ATOM 587 C C . SER A 1 84 ? -28.140 7.166 27.766 1.00 53.97 84 SER A C 1
ATOM 589 O O . SER A 1 84 ? -29.194 7.308 28.391 1.00 53.97 84 SER A O 1
ATOM 591 N N . SER A 1 85 ? -27.021 6.752 28.373 1.00 55.97 85 SER A N 1
ATOM 592 C CA . SER A 1 85 ? -26.977 6.398 29.803 1.00 55.97 85 SER A CA 1
ATOM 593 C C . SER A 1 85 ? -27.255 7.594 30.725 1.00 55.97 85 SER A C 1
ATOM 595 O O . SER A 1 85 ? -27.915 7.459 31.757 1.00 55.97 85 SER A O 1
ATOM 597 N N . THR A 1 86 ? -26.801 8.790 30.337 1.00 56.00 86 THR A N 1
ATOM 598 C CA . THR A 1 86 ? -27.034 10.026 31.104 1.00 56.00 86 THR A CA 1
ATOM 599 C C . THR A 1 86 ? -28.508 10.450 31.055 1.00 56.00 86 THR A C 1
ATOM 601 O O . THR A 1 86 ? -29.053 10.953 32.039 1.00 56.00 86 THR A O 1
ATOM 604 N N . GLN A 1 87 ? -29.190 10.207 29.932 1.00 54.53 87 GLN A N 1
ATOM 605 C CA . GLN A 1 87 ? -30.605 10.540 29.765 1.00 54.53 87 GLN A CA 1
ATOM 606 C C . GLN A 1 87 ? -31.538 9.561 30.501 1.00 54.53 87 GLN A C 1
ATOM 608 O O . GLN A 1 87 ? -32.534 10.000 31.086 1.00 54.53 87 GLN A O 1
ATOM 613 N N . GLN A 1 88 ? -31.184 8.271 30.569 1.00 55.91 88 GLN A N 1
ATOM 614 C CA . GLN A 1 88 ? -31.900 7.275 31.382 1.00 55.91 88 GLN A CA 1
ATOM 615 C C . GLN A 1 88 ? -31.789 7.557 32.889 1.00 55.91 88 GLN A C 1
ATOM 617 O O . GLN A 1 88 ? -32.801 7.583 33.584 1.00 55.91 88 GLN A O 1
ATOM 622 N N . GLN A 1 89 ? -30.599 7.893 33.400 1.00 57.88 89 GLN A N 1
ATOM 623 C CA . GLN A 1 89 ? -30.450 8.240 34.822 1.00 57.88 89 GLN A CA 1
ATOM 624 C C . GLN A 1 89 ? -31.216 9.510 35.220 1.00 57.88 89 GLN A C 1
ATOM 626 O O . GLN A 1 89 ? -31.653 9.652 36.366 1.00 57.88 89 GLN A O 1
ATOM 631 N N . ARG A 1 90 ? -31.382 10.462 34.293 1.00 58.50 90 ARG A N 1
ATOM 632 C CA . ARG A 1 90 ? -32.109 11.709 34.563 1.00 58.50 90 ARG A CA 1
ATOM 633 C C . ARG A 1 90 ? -33.622 11.496 34.590 1.00 58.50 90 ARG A C 1
ATOM 635 O O . ARG A 1 90 ? -34.286 12.079 35.439 1.00 58.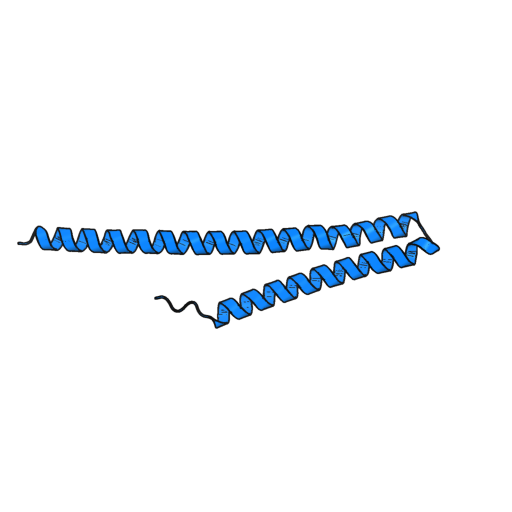50 90 ARG A O 1
ATOM 642 N N . THR A 1 91 ? -34.156 10.652 33.711 1.00 59.47 91 THR A N 1
ATOM 643 C CA . THR A 1 91 ? -35.589 10.309 33.691 1.00 59.47 91 THR A CA 1
ATOM 644 C C . THR A 1 91 ? -35.988 9.469 34.900 1.00 59.47 91 THR A C 1
ATOM 646 O O . THR A 1 91 ? -37.006 9.756 35.522 1.00 59.47 91 THR A O 1
ATOM 649 N N . GLU A 1 92 ? -35.141 8.532 35.324 1.00 58.41 92 GLU A N 1
ATOM 650 C CA . GLU A 1 92 ? -35.380 7.711 36.517 1.00 58.41 92 GLU A CA 1
ATOM 651 C C . GLU A 1 92 ? -35.345 8.539 37.819 1.00 58.41 92 GLU A C 1
ATOM 653 O O . GLU A 1 92 ? -36.185 8.365 38.705 1.00 58.41 92 GLU A O 1
ATOM 658 N N . LYS A 1 93 ? -34.434 9.521 37.920 1.00 60.25 93 LYS A N 1
ATOM 659 C CA . LYS A 1 93 ? -34.407 10.477 39.045 1.00 60.25 93 LYS A CA 1
ATOM 660 C C . LYS A 1 93 ? -35.605 11.424 39.070 1.00 60.25 93 LYS A C 1
ATOM 662 O O . LYS A 1 93 ? -36.030 11.810 40.155 1.00 60.25 93 LYS A O 1
ATOM 667 N N . VAL A 1 94 ? -36.119 11.837 37.911 1.00 61.47 94 VAL A N 1
ATOM 668 C CA . VAL A 1 94 ? -37.306 12.703 37.836 1.00 61.47 94 VAL A CA 1
ATOM 669 C C . VAL A 1 94 ? -38.564 11.913 38.191 1.00 61.47 94 VAL A C 1
ATOM 671 O O . VAL A 1 94 ? -39.341 12.402 39.000 1.00 61.47 94 VAL A O 1
ATOM 674 N N . ALA A 1 95 ? -38.718 10.680 37.697 1.00 60.28 95 ALA A N 1
ATOM 675 C CA . ALA A 1 95 ? -39.837 9.805 38.055 1.00 60.28 95 ALA A CA 1
ATOM 676 C C . ALA A 1 95 ? -39.916 9.572 39.575 1.00 60.28 95 ALA A C 1
ATOM 678 O O . ALA A 1 95 ? -40.941 9.841 40.192 1.00 60.28 95 ALA A O 1
ATOM 679 N N . LYS A 1 96 ? -38.789 9.235 40.219 1.00 59.69 96 LYS A N 1
ATOM 680 C CA . LYS A 1 96 ? -38.725 9.073 41.684 1.00 59.69 96 LYS A CA 1
ATOM 681 C C . LYS A 1 96 ? -39.022 10.337 42.496 1.00 59.69 96 LYS A C 1
ATOM 683 O O . LYS A 1 96 ? -39.296 10.228 43.684 1.00 59.69 96 LYS A O 1
ATOM 688 N N . LYS A 1 97 ? -38.902 11.527 41.902 1.00 57.69 97 LYS A N 1
ATOM 689 C CA . LYS A 1 97 ? -39.184 12.805 42.575 1.00 57.69 97 LYS A CA 1
ATOM 690 C C . LYS A 1 97 ? -40.646 13.241 42.417 1.00 57.69 97 LYS A C 1
ATOM 692 O O . LYS A 1 97 ? -41.064 14.153 43.112 1.00 57.69 97 LYS A O 1
ATOM 697 N N . VAL A 1 98 ? -41.387 12.642 41.485 1.00 63.03 98 VAL A N 1
ATOM 698 C CA . VAL A 1 98 ? -42.810 12.936 41.250 1.00 63.03 98 VAL A CA 1
ATOM 699 C C . VAL A 1 98 ? -43.714 12.045 42.112 1.00 63.03 98 VAL A C 1
ATOM 701 O O . VAL A 1 98 ? -44.796 12.479 42.486 1.00 63.03 98 VAL A O 1
ATOM 704 N N . ASP A 1 99 ? -43.251 10.849 42.484 1.00 56.84 99 ASP A N 1
ATOM 705 C CA . ASP A 1 99 ? -43.997 9.891 43.320 1.00 56.84 99 ASP A CA 1
ATOM 706 C C . ASP A 1 99 ? -43.887 10.139 44.844 1.00 56.84 99 ASP A C 1
ATOM 708 O O . ASP A 1 99 ? -44.317 9.299 45.635 1.00 56.84 99 ASP A O 1
ATOM 712 N N . ASN A 1 100 ? -43.305 11.264 45.274 1.00 52.38 100 ASN A N 1
ATOM 713 C CA . ASN A 1 100 ? -43.024 11.592 46.679 1.00 52.38 100 ASN A CA 1
ATOM 714 C C . ASN A 1 100 ? -43.491 13.012 47.010 1.00 52.38 100 ASN A C 1
ATOM 716 O O . ASN A 1 100 ? -44.013 13.214 48.128 1.00 52.38 100 ASN A O 1
#

Radius of gyration: 25.22 Å; chains: 1; bounding box: 62×23×69 Å